Protein AF-A0AAN5MDX5-F1 (afdb_monomer_lite)

Foldseek 3Di:
DDDDDDDDPDPPPPPPPPLPQQALVNQCVVVVVCVVDPLSSQQLQVQLLVVLVVPDDPPDPDDSVVSNSRNVNVSSVVSLVVCLVCLVVVNNCVSPDDVVNNVSSVPDDDD

Structure (mmCIF, N/CA/C/O backbone):
data_AF-A0AAN5MDX5-F1
#
_entry.id   AF-A0AAN5MDX5-F1
#
loop_
_atom_site.group_PDB
_atom_site.id
_atom_site.type_symbol
_atom_site.label_atom_id
_atom_site.label_alt_id
_atom_site.label_comp_id
_atom_site.label_asym_id
_atom_site.label_entity_id
_atom_site.label_seq_id
_atom_site.pdbx_PDB_ins_code
_atom_site.Cartn_x
_atom_site.Cartn_y
_atom_site.Cartn_z
_atom_site.occupancy
_atom_site.B_iso_or_equiv
_atom_site.auth_seq_id
_atom_site.auth_comp_id
_atom_site.auth_asym_id
_atom_site.auth_atom_id
_atom_site.pdbx_PDB_model_num
ATOM 1 N N . MET A 1 1 ? -6.520 -56.099 -36.386 1.00 43.69 1 MET A N 1
ATOM 2 C CA . MET A 1 1 ? -5.795 -54.938 -35.825 1.00 43.69 1 MET A CA 1
ATOM 3 C C . MET A 1 1 ? -6.095 -53.719 -36.689 1.00 43.69 1 MET A C 1
ATOM 5 O O . MET A 1 1 ? -5.726 -53.726 -37.853 1.00 43.69 1 MET A O 1
ATOM 9 N N . LYS A 1 2 ? -6.801 -52.709 -36.170 1.00 41.12 2 LYS A N 1
ATOM 10 C CA . LYS A 1 2 ? -6.967 -51.402 -36.827 1.00 41.12 2 LYS A CA 1
ATOM 11 C C . LYS A 1 2 ? -6.721 -50.337 -35.764 1.00 41.12 2 LYS A C 1
ATOM 13 O O . LYS A 1 2 ? -7.467 -50.263 -34.795 1.00 41.12 2 LYS A O 1
ATOM 18 N N . ARG A 1 3 ? -5.616 -49.602 -35.898 1.00 47.84 3 ARG A N 1
ATOM 19 C CA . ARG A 1 3 ? -5.267 -48.477 -35.025 1.00 47.84 3 ARG A CA 1
ATOM 20 C C . ARG A 1 3 ? -6.066 -47.269 -35.507 1.00 47.84 3 ARG A C 1
ATOM 22 O O . ARG A 1 3 ? -5.907 -46.869 -36.655 1.00 47.84 3 ARG A O 1
ATOM 29 N N . VAL A 1 4 ? -6.942 -46.740 -34.660 1.00 50.47 4 VAL A N 1
ATOM 30 C CA . VAL A 1 4 ? -7.608 -45.454 -34.891 1.00 50.47 4 VAL A CA 1
ATOM 31 C C . VAL A 1 4 ? -6.780 -44.412 -34.154 1.00 50.47 4 VAL A C 1
ATOM 33 O O . VAL A 1 4 ? -6.717 -44.415 -32.927 1.00 50.47 4 VAL A O 1
ATOM 36 N N . THR A 1 5 ? -6.069 -43.587 -34.912 1.00 55.31 5 THR A N 1
ATOM 37 C CA . THR A 1 5 ? -5.218 -42.523 -34.381 1.00 55.31 5 THR A CA 1
ATOM 38 C C . THR A 1 5 ? -6.100 -41.328 -34.022 1.00 55.31 5 THR A C 1
ATOM 40 O O . THR A 1 5 ? -6.664 -40.686 -34.904 1.00 55.31 5 THR A O 1
ATOM 43 N N . LEU A 1 6 ? -6.242 -41.053 -32.726 1.00 50.78 6 LEU A N 1
ATOM 44 C CA . LEU A 1 6 ? -6.885 -39.849 -32.195 1.00 50.78 6 LEU A CA 1
ATOM 45 C C . LEU A 1 6 ? -5.936 -38.657 -32.372 1.00 50.78 6 LEU A C 1
ATOM 47 O O . LEU A 1 6 ? -4.857 -38.633 -31.784 1.00 50.78 6 LEU A O 1
ATOM 51 N N . ILE A 1 7 ? -6.334 -37.675 -33.182 1.00 57.78 7 ILE A N 1
ATOM 52 C CA . ILE A 1 7 ? -5.637 -36.391 -33.308 1.00 57.78 7 ILE A CA 1
ATOM 53 C C . ILE A 1 7 ? -6.292 -35.421 -32.320 1.00 57.78 7 ILE A C 1
ATOM 55 O O . ILE A 1 7 ? -7.395 -34.934 -32.556 1.00 57.78 7 ILE A O 1
ATOM 59 N N . LEU A 1 8 ? -5.619 -35.166 -31.198 1.00 50.25 8 LEU A N 1
ATOM 60 C CA . LEU A 1 8 ? -5.957 -34.095 -30.261 1.00 50.25 8 LEU A CA 1
ATOM 61 C C . LEU A 1 8 ? -5.363 -32.784 -30.791 1.00 50.25 8 LEU A C 1
ATOM 63 O O . LEU A 1 8 ? -4.157 -32.563 -30.703 1.00 50.25 8 LEU A O 1
ATOM 67 N N . LEU A 1 9 ? -6.207 -31.922 -31.362 1.00 52.62 9 LEU A N 1
ATOM 68 C CA . LEU A 1 9 ? -5.841 -30.542 -31.678 1.00 52.62 9 LEU A CA 1
ATOM 69 C C . LEU A 1 9 ? -5.840 -29.733 -30.371 1.00 52.62 9 LEU A C 1
ATOM 71 O O . LEU A 1 9 ? -6.890 -29.325 -29.879 1.00 52.62 9 LEU A O 1
ATOM 75 N N . ALA A 1 10 ? -4.660 -29.517 -29.793 1.00 54.00 10 ALA A N 1
ATOM 76 C CA . ALA A 1 10 ? -4.485 -28.556 -28.713 1.00 54.00 10 ALA A CA 1
ATOM 77 C C . ALA A 1 10 ? -4.451 -27.145 -29.317 1.00 54.00 10 ALA A C 1
ATOM 79 O O . ALA A 1 10 ? -3.457 -26.736 -29.917 1.00 54.00 10 ALA A O 1
ATOM 80 N N . VAL A 1 11 ? -5.554 -26.406 -29.190 1.00 57.69 11 VAL A N 1
ATOM 81 C CA . VAL A 1 11 ? -5.579 -24.968 -29.479 1.00 57.69 11 VAL A CA 1
ATOM 82 C C . VAL A 1 11 ? -4.846 -24.275 -28.336 1.00 57.69 11 VAL A C 1
ATOM 84 O O . VAL A 1 11 ? -5.404 -24.059 -27.262 1.00 57.69 11 VAL A O 1
ATOM 87 N N . ALA A 1 12 ? -3.569 -23.967 -28.552 1.00 57.28 12 ALA A N 1
ATOM 88 C CA . ALA A 1 12 ? -2.817 -23.085 -27.677 1.00 57.28 12 ALA A CA 1
ATOM 89 C C . ALA A 1 12 ? -3.391 -21.669 -27.825 1.00 57.28 12 ALA A C 1
ATOM 91 O O . ALA A 1 12 ? -3.092 -20.956 -28.783 1.00 57.28 12 ALA A O 1
ATOM 92 N N . ILE A 1 13 ? -4.264 -21.277 -26.896 1.00 56.31 13 ILE A N 1
ATOM 93 C CA . ILE A 1 13 ? -4.654 -19.879 -26.725 1.00 56.31 13 ILE A CA 1
ATOM 94 C C . ILE A 1 13 ? -3.437 -19.187 -26.116 1.00 56.31 13 ILE A C 1
ATOM 96 O O . ILE A 1 13 ? -3.229 -19.210 -24.905 1.00 56.31 13 ILE A O 1
ATOM 100 N N . SER A 1 14 ? -2.600 -18.615 -26.976 1.00 51.84 14 SER A N 1
ATOM 101 C CA . SER A 1 14 ? -1.534 -17.703 -26.579 1.00 51.84 14 SER A CA 1
ATOM 102 C C . SER A 1 14 ? -2.177 -16.429 -26.037 1.00 51.84 14 SER A C 1
ATOM 104 O O . SER A 1 14 ? -2.332 -15.444 -26.755 1.00 51.84 14 SER A O 1
ATOM 106 N N . ALA A 1 15 ? -2.593 -16.452 -24.772 1.00 51.56 15 ALA A N 1
ATOM 107 C CA . ALA A 1 15 ? -2.873 -15.241 -24.024 1.00 51.56 15 ALA A CA 1
ATOM 108 C C . ALA A 1 15 ? -1.532 -14.532 -23.809 1.00 51.56 15 ALA A C 1
ATOM 110 O O . ALA A 1 15 ? -0.854 -14.714 -22.802 1.00 51.56 15 ALA A O 1
ATOM 111 N N . SER A 1 16 ? -1.108 -13.757 -24.804 1.00 44.03 16 SER A N 1
ATOM 112 C CA . SER A 1 16 ? -0.103 -12.723 -24.621 1.00 44.03 16 SER A CA 1
ATOM 113 C C . SER A 1 16 ? -0.705 -11.698 -23.667 1.00 44.03 16 SER A C 1
ATOM 115 O O . SER A 1 16 ? -1.374 -10.761 -24.103 1.00 44.03 16 SER A O 1
ATOM 117 N N . ALA A 1 17 ? -0.528 -11.931 -22.364 1.00 45.34 17 ALA A N 1
ATOM 118 C CA . ALA A 1 17 ? -0.755 -10.939 -21.334 1.00 45.34 17 ALA A CA 1
ATOM 119 C C . ALA A 1 17 ? 0.094 -9.730 -21.720 1.00 45.34 17 ALA A C 1
ATOM 121 O O . ALA A 1 17 ? 1.321 -9.7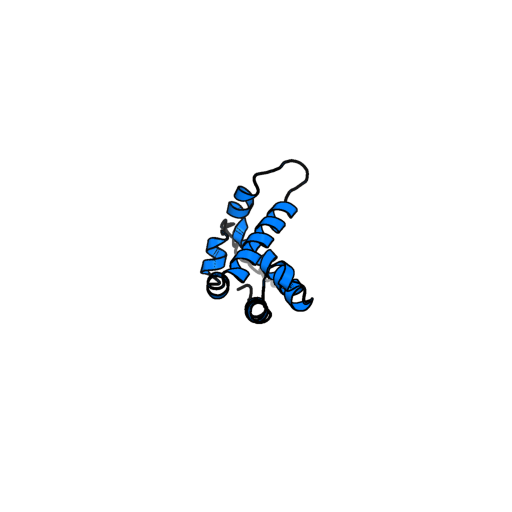48 -21.619 1.00 45.34 17 ALA A O 1
ATOM 122 N N . SER A 1 18 ? -0.553 -8.705 -22.272 1.00 41.78 18 SER A N 1
ATOM 123 C CA . SER A 1 18 ? 0.056 -7.394 -22.382 1.00 41.78 18 SER A CA 1
ATOM 124 C C . SER A 1 18 ? 0.507 -7.044 -20.973 1.00 41.78 18 SER A C 1
ATOM 126 O O . SER A 1 18 ? -0.331 -6.969 -20.077 1.00 41.78 18 SER A O 1
ATOM 128 N N . ALA A 1 19 ? 1.816 -6.909 -20.764 1.00 50.00 19 ALA A N 1
ATOM 129 C CA . ALA A 1 19 ? 2.367 -6.348 -19.544 1.00 50.00 19 ALA A CA 1
ATOM 130 C C . ALA A 1 19 ? 1.864 -4.904 -19.462 1.00 50.00 19 ALA A C 1
ATOM 132 O O . ALA A 1 19 ? 2.487 -3.969 -19.958 1.00 50.00 19 ALA A O 1
ATOM 133 N N . SER A 1 20 ? 0.644 -4.729 -18.963 1.00 55.91 20 SER A N 1
ATOM 134 C CA . SER A 1 20 ? 0.115 -3.426 -18.631 1.00 55.91 20 SER A CA 1
ATOM 135 C C . SER A 1 20 ? 0.980 -2.936 -17.480 1.00 55.91 20 SER A C 1
ATOM 137 O O . SER A 1 20 ? 0.894 -3.511 -16.395 1.00 55.91 20 SER A O 1
ATOM 139 N N . ASN A 1 21 ? 1.821 -1.928 -17.727 1.00 68.75 21 ASN A N 1
ATOM 140 C CA . ASN A 1 21 ? 2.397 -1.088 -16.677 1.00 68.75 21 ASN A CA 1
ATOM 141 C C . ASN A 1 21 ? 1.222 -0.557 -15.849 1.00 68.75 21 ASN A C 1
ATOM 143 O O . ASN A 1 21 ? 0.574 0.417 -16.238 1.00 68.75 21 ASN A O 1
ATOM 147 N N . ARG A 1 22 ? 0.867 -1.257 -14.772 1.00 88.44 22 ARG A N 1
ATOM 148 C CA . ARG A 1 22 ? -0.187 -0.828 -13.859 1.00 88.44 22 ARG A CA 1
ATOM 149 C C . ARG A 1 22 ? 0.487 -0.038 -12.755 1.00 88.44 22 ARG A C 1
ATOM 151 O O . ARG A 1 22 ? 1.437 -0.503 -12.127 1.00 88.44 22 ARG A O 1
ATOM 158 N N . SER A 1 23 ? -0.014 1.165 -12.546 1.00 93.56 23 SER A N 1
ATOM 159 C CA . SER A 1 23 ? 0.519 2.113 -11.577 1.00 93.56 23 SER A CA 1
ATOM 160 C C . SER A 1 23 ? 0.018 1.825 -10.157 1.00 93.56 23 SER A C 1
ATOM 162 O O . SER A 1 23 ? -0.953 1.090 -9.959 1.00 93.56 23 SER A O 1
ATOM 164 N N . LEU A 1 24 ? 0.632 2.476 -9.164 1.00 94.38 24 LEU A N 1
ATOM 165 C CA . LEU A 1 24 ? 0.087 2.565 -7.800 1.00 94.38 24 LEU A CA 1
ATOM 166 C C . LEU A 1 24 ? -1.347 3.119 -7.787 1.00 94.38 24 LEU A C 1
ATOM 168 O O . LEU A 1 24 ? -2.198 2.644 -7.039 1.00 94.38 24 LEU A O 1
ATOM 172 N N . ASP A 1 25 ? -1.649 4.091 -8.647 1.00 94.69 25 AS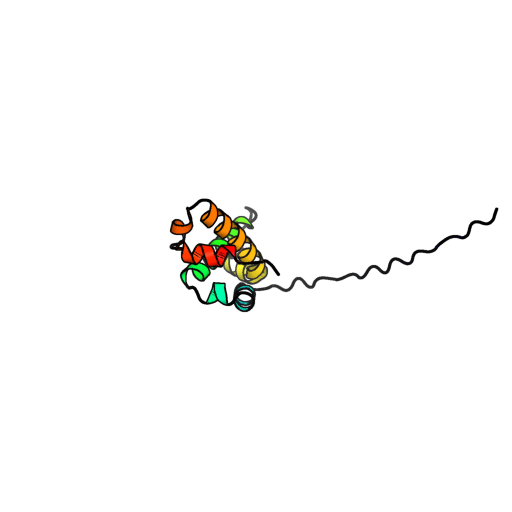P A N 1
ATOM 173 C CA . ASP A 1 25 ? -2.998 4.650 -8.742 1.00 94.69 25 ASP A CA 1
ATOM 174 C C . ASP A 1 25 ? -4.010 3.612 -9.243 1.00 94.69 25 ASP A C 1
ATOM 176 O O . ASP A 1 25 ? -5.156 3.607 -8.799 1.00 94.69 25 ASP A O 1
ATOM 180 N N . ASP A 1 26 ? -3.606 2.707 -10.139 1.00 95.06 26 ASP A N 1
ATOM 181 C CA . ASP A 1 26 ? -4.471 1.616 -10.601 1.00 95.06 26 ASP A CA 1
ATOM 182 C C . ASP A 1 26 ? -4.724 0.580 -9.502 1.00 95.06 26 ASP A C 1
ATOM 184 O O . ASP A 1 26 ? -5.783 -0.051 -9.490 1.00 95.06 26 ASP A O 1
ATOM 188 N N . PHE A 1 27 ? -3.781 0.421 -8.569 1.00 96.06 27 PHE A N 1
ATOM 189 C CA . PHE A 1 27 ? -3.971 -0.383 -7.365 1.00 96.06 27 PHE A CA 1
ATOM 190 C C . PHE A 1 27 ? -5.011 0.258 -6.445 1.00 96.06 27 PHE A C 1
ATOM 192 O O . PHE A 1 27 ? -6.011 -0.375 -6.115 1.00 96.06 27 PHE A O 1
ATOM 199 N N . PHE A 1 28 ? -4.849 1.538 -6.106 1.00 96.44 28 PHE A N 1
ATOM 200 C CA . PHE A 1 28 ? -5.785 2.234 -5.219 1.00 96.44 28 PHE A CA 1
ATOM 201 C C . PHE A 1 28 ? -7.192 2.372 -5.808 1.00 96.44 28 PHE A C 1
ATOM 203 O O . PHE A 1 28 ? -8.175 2.230 -5.088 1.00 96.44 28 PHE A O 1
ATOM 210 N N . LYS A 1 29 ? -7.317 2.571 -7.125 1.00 95.25 29 LYS A N 1
ATOM 211 C CA . LYS A 1 29 ? -8.626 2.578 -7.798 1.00 95.25 29 LYS A CA 1
ATOM 212 C C . LYS A 1 29 ? -9.344 1.232 -7.706 1.00 95.25 29 LYS A C 1
ATOM 214 O O . LYS A 1 29 ? -10.572 1.220 -7.673 1.00 95.25 29 LYS A O 1
ATOM 219 N N . LYS A 1 30 ? -8.602 0.117 -7.702 1.00 94.94 30 LYS A N 1
ATOM 220 C CA . LYS A 1 30 ? -9.174 -1.228 -7.537 1.00 94.94 30 LYS A CA 1
ATOM 221 C C . LYS A 1 30 ? -9.531 -1.520 -6.075 1.00 94.94 30 LYS A C 1
ATOM 223 O O . LYS A 1 30 ? -10.491 -2.244 -5.845 1.00 94.94 30 LYS A O 1
ATOM 228 N N . ASN A 1 31 ? -8.805 -0.913 -5.137 1.00 95.31 31 ASN A N 1
ATOM 229 C CA . ASN A 1 31 ? -8.916 -1.131 -3.693 1.00 95.31 31 ASN A CA 1
ATOM 230 C C . ASN A 1 31 ? -9.239 0.192 -2.954 1.00 95.31 31 ASN A C 1
ATOM 232 O O . ASN A 1 31 ? -8.392 0.746 -2.238 1.00 95.31 31 ASN A O 1
ATOM 236 N N . PRO A 1 32 ? -10.430 0.785 -3.175 1.00 94.75 32 PRO A N 1
ATOM 237 C CA . PRO A 1 32 ? -10.766 2.119 -2.673 1.00 94.75 32 PRO A CA 1
ATOM 238 C C . PRO A 1 32 ? -10.820 2.209 -1.141 1.00 94.75 32 PRO A C 1
ATOM 240 O O . PRO A 1 32 ? -10.661 3.294 -0.584 1.00 94.75 32 PRO A O 1
ATOM 243 N N . GLU A 1 33 ? -11.063 1.106 -0.441 1.00 93.62 33 GLU A N 1
ATOM 244 C CA . GLU A 1 33 ? -10.980 0.999 1.017 1.00 93.62 33 GLU A CA 1
ATOM 245 C C . GLU A 1 33 ? -9.562 1.268 1.537 1.00 93.62 33 GLU A C 1
ATOM 247 O O . GLU A 1 33 ? -9.411 2.048 2.478 1.00 93.62 33 GLU A O 1
ATOM 252 N N . LEU A 1 34 ? -8.533 0.749 0.856 1.00 95.94 34 LEU A N 1
ATOM 253 C CA . LEU A 1 34 ? -7.127 1.013 1.180 1.00 95.94 34 LEU A CA 1
ATOM 254 C C . LEU A 1 34 ? -6.731 2.459 0.859 1.00 95.94 34 LEU A C 1
ATOM 256 O O . LEU A 1 34 ? -5.887 3.047 1.529 1.00 95.94 34 LEU A O 1
ATOM 260 N N . GLN A 1 35 ? -7.356 3.062 -0.157 1.00 94.94 35 GLN A N 1
ATOM 261 C CA . GLN A 1 35 ? -7.096 4.451 -0.543 1.00 94.94 35 GLN A CA 1
ATOM 262 C C . GLN A 1 35 ? -7.672 5.471 0.452 1.00 94.94 35 GLN A C 1
ATOM 264 O O . GLN A 1 35 ? -7.081 6.535 0.650 1.00 94.94 35 GLN A O 1
ATOM 269 N N . LYS A 1 36 ? -8.849 5.190 1.028 1.00 94.81 36 LYS A N 1
ATOM 270 C CA . LYS A 1 36 ? -9.574 6.118 1.917 1.00 94.81 36 LYS A CA 1
ATOM 271 C C . LYS A 1 36 ? -8.876 6.326 3.255 1.00 94.81 36 LYS A C 1
ATOM 273 O O . LYS A 1 36 ? -9.032 7.389 3.853 1.00 94.81 36 LYS A O 1
ATOM 278 N N . ASN A 1 37 ? -8.144 5.323 3.723 1.00 95.62 37 ASN A N 1
ATOM 279 C CA . ASN A 1 37 ? -7.385 5.410 4.954 1.00 95.62 37 ASN A CA 1
ATOM 280 C C . ASN A 1 37 ? -5.973 5.938 4.662 1.00 95.62 37 ASN A C 1
ATOM 282 O O . ASN A 1 37 ? -5.170 5.281 4.001 1.00 95.62 37 ASN A O 1
ATOM 286 N N . THR A 1 38 ? -5.668 7.141 5.150 1.00 95.50 38 THR A N 1
ATOM 287 C CA . THR A 1 38 ? -4.391 7.815 4.877 1.00 95.50 38 THR A CA 1
ATOM 288 C C . THR A 1 38 ? -3.184 7.048 5.418 1.00 95.50 38 THR A C 1
ATOM 290 O O . THR A 1 38 ? -2.149 7.049 4.754 1.00 95.50 38 THR A O 1
ATOM 293 N N . ALA A 1 39 ? -3.304 6.400 6.583 1.00 96.12 39 ALA A N 1
ATOM 294 C CA . ALA A 1 39 ? -2.212 5.639 7.191 1.00 96.12 39 ALA A CA 1
ATOM 295 C C . ALA A 1 39 ? -1.908 4.385 6.362 1.00 96.12 39 ALA A C 1
ATOM 297 O O . ALA A 1 39 ? -0.778 4.211 5.910 1.00 96.12 39 ALA A O 1
ATOM 298 N N . ILE A 1 40 ? -2.941 3.603 6.028 1.00 97.69 40 ILE A N 1
ATOM 299 C CA . ILE A 1 40 ? -2.823 2.432 5.143 1.00 97.69 40 ILE A CA 1
ATOM 300 C C . ILE A 1 40 ? -2.235 2.834 3.787 1.00 97.69 40 ILE A C 1
ATOM 302 O O . ILE A 1 40 ? -1.271 2.235 3.314 1.00 97.69 40 ILE A O 1
ATOM 306 N N . ARG A 1 41 ? -2.762 3.895 3.167 1.00 97.69 41 ARG A N 1
ATOM 307 C CA . ARG A 1 41 ? -2.258 4.393 1.883 1.00 97.69 41 ARG A CA 1
ATOM 308 C C . ARG A 1 41 ? -0.778 4.774 1.955 1.00 97.69 41 ARG A C 1
ATOM 310 O O . ARG A 1 41 ? -0.036 4.479 1.020 1.00 97.69 41 ARG A O 1
ATOM 317 N N . ALA A 1 42 ? -0.357 5.458 3.017 1.00 97.50 42 ALA A N 1
ATOM 318 C CA . ALA A 1 42 ? 1.037 5.851 3.202 1.00 97.50 42 ALA A CA 1
ATOM 319 C C . ALA A 1 42 ? 1.945 4.632 3.413 1.00 97.50 42 ALA A C 1
ATOM 321 O O . ALA A 1 42 ? 2.998 4.557 2.782 1.00 97.50 42 ALA A O 1
ATOM 322 N N . ALA A 1 43 ? 1.507 3.662 4.219 1.00 97.62 43 ALA A N 1
ATOM 323 C CA . ALA A 1 43 ? 2.227 2.417 4.462 1.00 97.62 43 ALA A CA 1
ATOM 324 C C . ALA A 1 43 ? 2.445 1.626 3.160 1.00 97.62 43 ALA A C 1
ATOM 326 O O . ALA A 1 43 ? 3.564 1.216 2.865 1.00 97.62 43 ALA A O 1
ATOM 327 N N . ILE A 1 44 ? 1.407 1.508 2.323 1.00 97.81 44 ILE A N 1
ATOM 328 C CA . ILE A 1 44 ? 1.494 0.830 1.019 1.00 97.81 44 ILE A CA 1
ATOM 329 C C . ILE A 1 44 ? 2.486 1.533 0.091 1.00 97.81 44 ILE A C 1
ATOM 331 O O . ILE A 1 44 ? 3.280 0.870 -0.569 1.00 97.81 44 ILE A O 1
ATOM 335 N N . ILE A 1 45 ? 2.456 2.868 0.023 1.00 96.31 45 ILE A N 1
ATOM 336 C CA . ILE A 1 45 ? 3.396 3.627 -0.817 1.00 96.31 45 ILE A CA 1
ATOM 337 C C . ILE A 1 45 ? 4.831 3.426 -0.326 1.00 96.31 45 ILE A C 1
ATOM 339 O O . ILE A 1 45 ? 5.707 3.165 -1.145 1.00 96.31 45 ILE A O 1
ATOM 343 N N . SER A 1 46 ? 5.056 3.507 0.988 1.00 95.44 46 SER A N 1
ATOM 344 C CA . SER A 1 46 ? 6.376 3.305 1.589 1.00 95.44 46 SER A CA 1
ATOM 345 C C . SER A 1 46 ? 6.937 1.923 1.249 1.00 95.44 46 SER A C 1
ATOM 347 O O . SER A 1 46 ? 8.049 1.829 0.735 1.00 95.44 46 SER A O 1
ATOM 349 N N . GLN A 1 47 ? 6.147 0.862 1.439 1.00 95.50 47 GLN A N 1
ATOM 350 C CA . GLN A 1 47 ? 6.596 -0.500 1.135 1.00 95.50 47 GLN A CA 1
ATOM 351 C C . GLN A 1 47 ? 6.738 -0.765 -0.360 1.00 95.50 47 GLN A C 1
ATOM 353 O O . GLN A 1 47 ? 7.632 -1.493 -0.777 1.00 95.50 47 GLN A O 1
ATOM 358 N N . ALA A 1 48 ? 5.918 -0.134 -1.200 1.00 94.81 48 ALA A N 1
ATOM 359 C CA . ALA A 1 48 ? 6.087 -0.242 -2.642 1.00 94.81 48 ALA A CA 1
ATOM 360 C C . ALA A 1 48 ? 7.389 0.428 -3.123 1.00 94.81 48 ALA A C 1
ATOM 362 O O . ALA A 1 48 ? 8.021 -0.045 -4.068 1.00 94.81 48 ALA A O 1
ATOM 36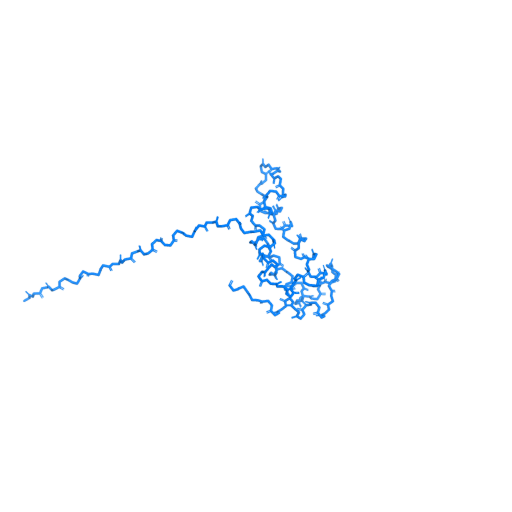3 N N . GLU A 1 49 ? 7.799 1.531 -2.491 1.00 92.31 49 GLU A N 1
ATOM 364 C CA . GLU A 1 49 ? 9.089 2.171 -2.756 1.00 92.31 49 GLU A CA 1
ATOM 365 C C . GLU A 1 49 ? 10.261 1.316 -2.259 1.00 92.31 49 GLU A C 1
ATOM 367 O O . GLU A 1 49 ? 11.257 1.205 -2.974 1.00 92.31 49 GLU A O 1
ATOM 372 N N . GLU A 1 50 ? 10.131 0.670 -1.097 1.00 92.06 50 GLU A N 1
ATOM 373 C CA . GLU A 1 50 ? 11.116 -0.292 -0.584 1.00 92.06 50 GLU A CA 1
ATOM 374 C C . GLU A 1 50 ? 11.277 -1.489 -1.529 1.00 92.06 50 GLU A C 1
ATOM 376 O O . GLU A 1 50 ? 12.385 -1.760 -1.988 1.00 92.06 50 GLU A O 1
ATOM 381 N N . ALA A 1 51 ? 10.178 -2.115 -1.955 1.00 91.56 51 ALA A N 1
ATOM 382 C CA . ALA A 1 51 ? 10.210 -3.201 -2.935 1.00 91.56 51 ALA A CA 1
ATOM 383 C C . ALA A 1 51 ? 10.868 -2.773 -4.264 1.00 91.56 51 ALA A C 1
ATOM 385 O O . ALA A 1 51 ? 11.604 -3.537 -4.888 1.00 91.56 51 ALA A O 1
ATOM 386 N N . ALA A 1 52 ? 10.659 -1.524 -4.695 1.00 90.19 52 ALA A N 1
ATOM 387 C CA . ALA A 1 52 ? 11.316 -0.977 -5.882 1.00 90.19 52 ALA A CA 1
ATOM 388 C C . ALA A 1 52 ? 12.829 -0.743 -5.695 1.00 90.19 52 ALA A C 1
ATOM 390 O O . ALA A 1 52 ? 13.566 -0.723 -6.688 1.00 90.19 52 ALA A O 1
ATOM 391 N N . ILE A 1 53 ? 13.287 -0.532 -4.458 1.00 88.75 53 ILE A N 1
ATOM 392 C CA . ILE A 1 53 ? 14.709 -0.470 -4.097 1.00 88.75 53 ILE A CA 1
ATOM 393 C C . ILE A 1 53 ? 15.306 -1.879 -4.092 1.00 88.75 53 ILE A C 1
ATOM 395 O O . ILE A 1 53 ? 16.390 -2.072 -4.632 1.00 88.75 53 ILE A O 1
ATOM 399 N N . GLU A 1 54 ? 14.608 -2.867 -3.535 1.00 86.56 54 GLU A N 1
ATOM 400 C CA . GLU A 1 54 ? 15.085 -4.255 -3.467 1.00 86.56 54 GLU A CA 1
ATOM 401 C C . GLU A 1 54 ? 15.166 -4.936 -4.840 1.00 86.56 54 GLU A C 1
ATOM 403 O O . GLU A 1 54 ? 16.092 -5.703 -5.105 1.00 86.56 54 GLU A O 1
ATOM 408 N N . ASP A 1 55 ? 14.255 -4.596 -5.753 1.00 83.19 55 ASP A N 1
ATOM 409 C CA . ASP A 1 55 ? 14.280 -5.030 -7.158 1.00 83.19 55 ASP A CA 1
ATOM 410 C C . ASP A 1 55 ? 15.442 -4.389 -7.963 1.00 83.19 55 ASP A C 1
ATOM 412 O O . ASP A 1 55 ? 15.645 -4.630 -9.160 1.00 83.19 55 ASP A O 1
ATOM 416 N N . GLU A 1 56 ? 16.265 -3.544 -7.333 1.00 74.12 56 GLU A N 1
ATOM 417 C CA . GLU A 1 56 ? 17.484 -3.034 -7.940 1.00 74.12 56 GLU A CA 1
ATOM 418 C C . GLU A 1 56 ? 18.607 -4.081 -7.960 1.00 74.12 56 GLU A C 1
ATOM 420 O O . GLU A 1 56 ? 19.247 -4.396 -6.960 1.00 74.12 56 GLU A O 1
ATOM 425 N N . SER A 1 57 ? 18.976 -4.534 -9.161 1.00 62.31 57 SER A N 1
ATOM 426 C CA . SER A 1 57 ? 20.291 -5.149 -9.355 1.00 62.31 57 SER A CA 1
ATOM 427 C C . SER A 1 57 ? 21.390 -4.117 -9.059 1.00 62.31 57 SER A C 1
ATOM 429 O O . SER A 1 57 ? 21.368 -3.038 -9.653 1.00 62.31 57 SER A O 1
ATOM 431 N N . VAL A 1 58 ? 22.390 -4.500 -8.256 1.00 55.62 58 VAL A N 1
ATOM 432 C CA . VAL A 1 58 ? 23.543 -3.729 -7.715 1.00 55.62 58 VAL A CA 1
ATOM 433 C C . VAL A 1 58 ? 24.303 -2.818 -8.715 1.00 55.62 58 VAL A C 1
ATOM 435 O O . VAL A 1 58 ? 25.176 -2.047 -8.331 1.00 55.62 58 VAL A O 1
ATOM 438 N N . THR A 1 59 ? 24.018 -2.881 -10.017 1.00 51.91 59 THR A N 1
ATOM 439 C CA . THR A 1 59 ? 24.838 -2.278 -11.079 1.00 51.91 59 THR A CA 1
ATOM 440 C C . THR A 1 59 ? 24.429 -0.880 -11.555 1.00 51.91 59 THR A C 1
ATOM 442 O O . THR A 1 59 ? 25.213 -0.281 -12.288 1.00 51.91 59 THR A O 1
ATOM 445 N N . ALA A 1 60 ? 23.288 -0.307 -11.150 1.00 52.56 60 ALA A N 1
ATOM 446 C CA . ALA A 1 60 ? 23.023 1.128 -11.340 1.00 52.56 60 ALA A CA 1
ATOM 447 C C . ALA A 1 60 ? 21.773 1.605 -10.576 1.00 52.56 60 ALA A C 1
ATOM 449 O O . ALA A 1 60 ? 20.724 0.976 -10.762 1.00 52.56 60 ALA A O 1
ATOM 450 N N . PRO A 1 61 ? 21.824 2.784 -9.910 1.00 56.19 61 PRO A N 1
ATOM 451 C CA . PRO A 1 61 ? 20.647 3.469 -9.377 1.00 56.19 61 PRO A CA 1
ATOM 452 C C . PRO A 1 61 ? 19.755 3.921 -10.529 1.00 56.19 61 PRO A C 1
ATOM 454 O O . PRO A 1 61 ? 19.810 5.057 -11.010 1.00 56.19 61 PRO A O 1
ATOM 457 N N . LYS A 1 62 ? 18.927 3.009 -11.036 1.00 62.03 62 LYS A N 1
ATOM 458 C CA . LYS A 1 62 ? 17.855 3.359 -11.959 1.00 62.03 62 LYS A CA 1
ATOM 459 C C . LYS A 1 62 ? 16.714 3.897 -11.115 1.00 62.03 62 LYS A C 1
ATOM 461 O O . LYS A 1 62 ? 15.985 3.146 -10.489 1.00 62.03 62 LYS A O 1
ATOM 466 N N . ASN A 1 63 ? 16.605 5.223 -11.134 1.00 82.38 63 ASN A N 1
ATOM 467 C CA . ASN A 1 63 ? 15.440 6.039 -10.799 1.00 82.38 63 ASN A CA 1
ATOM 468 C C . ASN A 1 63 ? 14.253 5.240 -10.216 1.00 82.38 63 ASN A C 1
ATOM 470 O O . ASN A 1 63 ? 13.378 4.812 -10.971 1.00 82.38 63 ASN A O 1
ATOM 474 N N . ILE A 1 64 ? 14.226 5.068 -8.889 1.00 83.75 64 ILE A N 1
ATOM 475 C CA . ILE A 1 64 ? 13.166 4.360 -8.142 1.00 83.75 64 ILE A CA 1
ATOM 476 C C . ILE A 1 64 ? 11.781 4.832 -8.594 1.00 83.75 64 ILE A C 1
ATOM 478 O O . ILE A 1 64 ? 10.910 4.019 -8.882 1.00 83.75 64 ILE A O 1
ATOM 482 N N . LYS A 1 65 ? 11.606 6.146 -8.801 1.00 85.06 65 LYS A N 1
ATOM 483 C CA . LYS A 1 65 ? 10.339 6.721 -9.282 1.00 85.06 65 LYS A CA 1
ATOM 484 C C . LYS A 1 65 ? 9.896 6.141 -10.620 1.00 85.06 65 LYS A C 1
ATOM 486 O O . LYS A 1 65 ? 8.705 5.963 -10.837 1.00 85.06 65 LYS A O 1
ATOM 491 N N . ARG A 1 66 ? 10.835 5.854 -11.526 1.00 85.62 66 ARG A N 1
ATOM 492 C CA . ARG A 1 66 ? 10.522 5.220 -12.809 1.00 85.62 66 ARG A CA 1
ATOM 493 C C . ARG A 1 66 ? 10.082 3.772 -12.618 1.00 85.62 66 ARG A C 1
ATOM 495 O O . ARG A 1 66 ? 9.118 3.376 -13.252 1.00 85.62 66 ARG A O 1
ATOM 502 N N . ARG A 1 67 ? 10.720 3.013 -11.723 1.00 85.75 67 ARG A N 1
ATOM 503 C CA . ARG A 1 67 ? 10.289 1.638 -11.422 1.00 85.75 67 ARG A CA 1
ATOM 504 C C . ARG A 1 67 ? 8.915 1.612 -10.780 1.00 85.75 67 ARG A C 1
ATOM 506 O O . ARG A 1 67 ? 8.069 0.851 -11.215 1.00 85.75 67 ARG A O 1
ATOM 513 N N . VAL A 1 68 ? 8.672 2.471 -9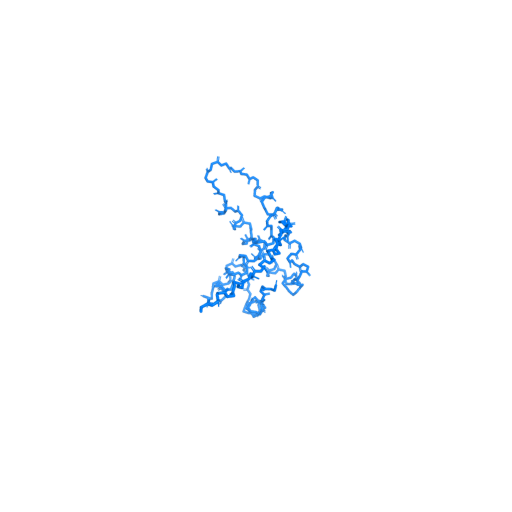.795 1.00 88.81 68 VAL A N 1
ATOM 514 C CA . VAL A 1 68 ? 7.348 2.616 -9.178 1.00 88.81 68 VAL A CA 1
ATOM 515 C C . VAL A 1 68 ? 6.310 3.049 -10.218 1.00 88.81 68 VAL A C 1
ATOM 517 O O . VAL A 1 68 ? 5.165 2.615 -10.171 1.00 88.81 68 VAL A O 1
ATOM 520 N N . TRP A 1 69 ? 6.694 3.867 -11.198 1.00 88.06 69 TRP A N 1
ATOM 521 C CA . TRP A 1 69 ? 5.809 4.214 -12.308 1.00 88.06 69 TRP A CA 1
ATOM 522 C C . TRP A 1 69 ? 5.524 3.019 -13.233 1.00 88.06 69 TRP A C 1
ATOM 524 O O . TRP A 1 69 ? 4.374 2.819 -13.618 1.00 88.06 69 TRP A O 1
ATOM 534 N N . ASP A 1 70 ? 6.542 2.218 -13.559 1.00 87.75 70 ASP A N 1
ATOM 535 C CA . ASP A 1 70 ? 6.422 1.060 -14.451 1.00 87.75 70 ASP A CA 1
ATOM 536 C C . ASP A 1 70 ? 5.668 -0.114 -13.779 1.00 87.75 70 ASP A C 1
ATOM 538 O O . ASP A 1 70 ? 4.753 -0.695 -14.358 1.00 87.75 70 ASP A O 1
ATOM 542 N N . ASN A 1 71 ? 5.997 -0.419 -12.522 1.00 90.56 71 ASN A N 1
ATOM 543 C CA . ASN A 1 71 ? 5.599 -1.637 -11.807 1.00 90.56 71 ASN A CA 1
ATOM 544 C C . ASN A 1 71 ? 4.802 -1.370 -10.516 1.00 90.56 71 ASN A C 1
ATOM 546 O O . ASN A 1 71 ? 4.639 -2.272 -9.694 1.00 90.56 71 ASN A O 1
ATOM 550 N N . GLY A 1 72 ? 4.312 -0.147 -10.299 1.00 93.25 72 GLY A N 1
ATOM 551 C CA . GLY A 1 72 ? 3.753 0.284 -9.012 1.00 93.25 72 GLY A CA 1
ATOM 552 C C . GLY A 1 72 ? 2.623 -0.588 -8.474 1.00 93.25 72 GLY A C 1
ATOM 553 O O . GLY A 1 72 ? 2.519 -0.762 -7.266 1.00 93.25 72 GLY A O 1
ATOM 554 N N . TYR A 1 73 ? 1.810 -1.186 -9.346 1.00 95.25 73 TYR A N 1
ATOM 555 C CA . TYR A 1 73 ? 0.784 -2.135 -8.922 1.00 95.25 73 TYR A CA 1
ATOM 556 C C . TYR A 1 73 ? 1.386 -3.402 -8.310 1.00 95.25 73 TYR A C 1
ATOM 558 O O . TYR A 1 73 ? 0.919 -3.854 -7.271 1.00 95.25 73 TYR A O 1
ATOM 566 N N . ALA A 1 74 ? 2.417 -3.975 -8.937 1.00 93.81 74 ALA A N 1
ATOM 567 C CA . ALA A 1 74 ? 3.063 -5.188 -8.441 1.00 93.81 74 ALA A CA 1
ATOM 568 C C . ALA A 1 74 ? 3.761 -4.927 -7.100 1.00 93.81 74 ALA A C 1
ATOM 570 O O . ALA A 1 74 ? 3.605 -5.705 -6.162 1.00 93.81 74 ALA A O 1
ATOM 571 N N . TYR A 1 75 ? 4.445 -3.788 -6.973 1.00 95.50 75 TYR A N 1
ATOM 572 C CA . TYR A 1 75 ? 5.042 -3.390 -5.700 1.00 95.50 75 TYR A CA 1
ATOM 573 C C . TYR A 1 75 ? 3.987 -3.112 -4.620 1.00 95.50 75 TYR A C 1
ATOM 575 O O . TYR A 1 75 ? 4.215 -3.441 -3.465 1.00 95.50 75 TYR A O 1
ATOM 583 N N . ALA A 1 76 ? 2.809 -2.587 -4.974 1.00 96.69 76 ALA A N 1
ATOM 584 C CA . ALA A 1 76 ? 1.704 -2.420 -4.027 1.00 96.69 76 ALA A CA 1
ATOM 585 C C . ALA A 1 76 ? 1.115 -3.756 -3.550 1.00 96.69 76 ALA A C 1
ATOM 587 O O . ALA A 1 76 ? 0.754 -3.887 -2.384 1.00 96.69 76 ALA A O 1
ATOM 588 N N . VAL A 1 77 ? 1.035 -4.763 -4.427 1.00 96.00 77 VAL A N 1
ATOM 589 C CA . VAL A 1 77 ? 0.649 -6.124 -4.023 1.00 96.00 77 VAL A CA 1
ATOM 590 C C . VAL A 1 77 ? 1.684 -6.700 -3.055 1.00 96.00 77 VAL A C 1
ATOM 592 O O . VAL A 1 77 ? 1.294 -7.231 -2.018 1.00 96.00 77 VAL A O 1
ATOM 595 N N . SER A 1 78 ? 2.982 -6.537 -3.345 1.00 95.06 78 SER A N 1
ATOM 596 C CA . SER A 1 78 ? 4.061 -6.937 -2.427 1.00 95.06 78 SER A CA 1
ATOM 597 C C . SER A 1 78 ? 3.935 -6.246 -1.073 1.00 95.06 78 SER A C 1
ATOM 599 O O . SER A 1 78 ? 3.870 -6.916 -0.048 1.00 95.06 78 SER A O 1
ATOM 601 N N . ALA A 1 79 ? 3.758 -4.925 -1.083 1.00 96.44 79 ALA A N 1
ATOM 602 C CA . ALA A 1 79 ? 3.537 -4.125 0.112 1.00 96.44 79 ALA A CA 1
ATOM 603 C C . ALA A 1 79 ? 2.379 -4.653 0.968 1.00 96.44 79 ALA A C 1
ATOM 605 O O . ALA A 1 79 ? 2.494 -4.715 2.187 1.00 96.44 79 ALA A O 1
ATOM 606 N N . MET A 1 80 ? 1.265 -5.067 0.357 1.00 97.44 80 MET A N 1
ATOM 607 C CA . MET A 1 80 ? 0.146 -5.638 1.111 1.00 97.44 80 MET A CA 1
ATOM 608 C C . MET A 1 80 ? 0.490 -6.963 1.788 1.00 97.44 80 MET A C 1
ATOM 610 O O . MET A 1 80 ? -0.029 -7.229 2.870 1.00 97.44 80 MET A O 1
ATOM 614 N N . MET A 1 81 ? 1.337 -7.794 1.177 1.00 95.06 81 MET A N 1
ATOM 615 C CA . MET A 1 81 ? 1.802 -9.029 1.811 1.00 95.06 81 MET A CA 1
ATOM 616 C C . MET A 1 81 ? 2.671 -8.718 3.033 1.00 95.06 81 MET A C 1
ATOM 618 O O . MET A 1 81 ? 2.443 -9.295 4.093 1.00 95.06 81 MET A O 1
ATOM 622 N N . ASP A 1 82 ? 3.584 -7.753 2.921 1.00 95.25 82 ASP A N 1
ATOM 623 C CA . ASP A 1 82 ? 4.461 -7.362 4.031 1.00 95.25 82 ASP A CA 1
ATOM 624 C C . ASP A 1 82 ? 3.668 -6.728 5.180 1.00 95.25 82 ASP A C 1
ATOM 626 O O . ASP A 1 82 ? 3.815 -7.112 6.339 1.00 95.25 82 ASP A O 1
ATOM 630 N N . LEU A 1 83 ? 2.742 -5.817 4.868 1.00 96.88 83 LEU A N 1
ATOM 631 C CA . LEU A 1 83 ? 1.901 -5.168 5.876 1.00 96.88 83 LEU A CA 1
ATOM 632 C C . LEU A 1 83 ? 0.999 -6.162 6.6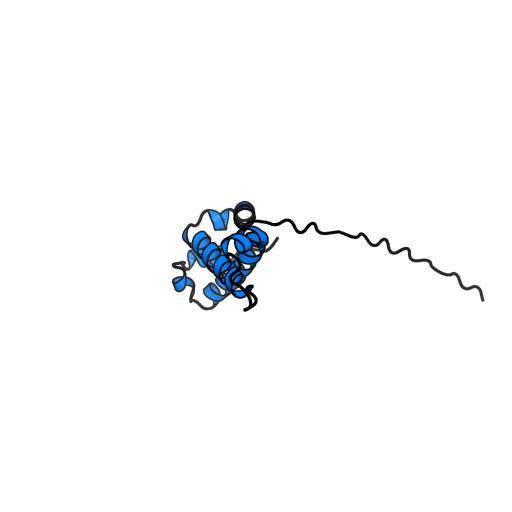19 1.00 96.88 83 LEU A C 1
ATOM 634 O O . LEU A 1 83 ? 0.720 -5.965 7.800 1.00 96.88 83 LEU A O 1
ATOM 638 N N . ARG A 1 84 ? 0.563 -7.246 5.968 1.00 96.44 84 ARG A N 1
ATOM 639 C CA . ARG A 1 84 ? -0.162 -8.333 6.646 1.00 96.44 84 ARG A CA 1
ATOM 640 C C . ARG A 1 84 ? 0.703 -9.036 7.670 1.00 96.44 84 ARG A C 1
ATOM 642 O O . ARG A 1 84 ? 0.255 -9.199 8.800 1.00 96.44 84 ARG A O 1
ATOM 649 N N . ILE A 1 85 ? 1.929 -9.385 7.290 1.00 95.69 85 ILE A N 1
ATOM 650 C CA . ILE A 1 85 ? 2.899 -9.999 8.199 1.00 95.69 85 ILE A CA 1
ATOM 651 C C . ILE A 1 85 ? 3.147 -9.060 9.383 1.00 95.69 85 ILE A C 1
ATOM 653 O O . ILE A 1 85 ? 3.087 -9.486 10.530 1.00 95.69 85 ILE A O 1
ATOM 657 N N . PHE A 1 86 ? 3.307 -7.758 9.138 1.00 96.00 86 PHE A N 1
ATOM 658 C CA . PHE A 1 86 ? 3.511 -6.781 10.212 1.00 96.00 86 PHE A CA 1
ATOM 659 C C . PHE A 1 86 ? 2.308 -6.669 11.158 1.00 96.00 86 PHE A C 1
ATOM 661 O O . PHE A 1 86 ? 2.484 -6.501 12.367 1.00 96.00 86 PHE A O 1
ATOM 668 N N . CYS A 1 87 ? 1.090 -6.789 10.630 1.00 96.62 87 CYS A N 1
ATOM 669 C CA . CYS A 1 87 ? -0.124 -6.867 11.436 1.00 96.62 87 CYS A CA 1
ATOM 670 C C . CYS A 1 87 ? -0.197 -8.159 12.263 1.00 96.62 87 CYS A C 1
ATOM 672 O O . CYS A 1 87 ? -0.550 -8.102 13.438 1.00 96.62 87 CYS A O 1
ATOM 674 N N . GLU A 1 88 ? 0.158 -9.307 11.684 1.00 96.31 88 GLU A N 1
ATOM 675 C CA . GLU A 1 88 ? 0.194 -10.602 12.381 1.00 96.31 88 GLU A CA 1
ATOM 676 C C . GLU A 1 88 ? 1.252 -10.629 13.498 1.00 96.31 88 GLU A C 1
ATOM 678 O O . GLU A 1 88 ? 0.982 -11.105 14.604 1.00 96.31 88 GLU A O 1
ATOM 683 N N . ASP A 1 89 ? 2.417 -10.031 13.247 1.00 96.50 89 ASP A N 1
ATOM 684 C CA . ASP A 1 89 ? 3.543 -9.962 14.183 1.00 96.50 89 ASP A CA 1
ATOM 685 C C . ASP A 1 89 ? 3.413 -8.831 15.225 1.00 96.50 89 ASP A C 1
ATOM 687 O O . ASP A 1 89 ? 4.251 -8.713 16.119 1.00 96.50 89 ASP A O 1
ATOM 691 N N . ASN A 1 90 ? 2.342 -8.028 15.172 1.00 94.44 90 ASN A N 1
ATOM 692 C CA . ASN A 1 90 ? 2.101 -6.865 16.042 1.00 94.44 90 ASN A CA 1
ATOM 693 C C . ASN A 1 90 ? 3.200 -5.783 15.974 1.00 94.44 90 ASN A C 1
ATOM 695 O O . ASN A 1 90 ? 3.500 -5.140 16.978 1.00 94.44 90 ASN A O 1
ATOM 699 N N . ILE A 1 91 ? 3.782 -5.571 14.791 1.00 95.50 91 ILE A N 1
ATOM 700 C CA . ILE A 1 91 ? 4.795 -4.532 14.505 1.00 95.50 91 ILE A CA 1
ATOM 701 C C . ILE A 1 91 ? 4.280 -3.466 13.520 1.00 95.50 91 ILE A C 1
ATOM 703 O O . ILE A 1 91 ? 5.042 -2.749 12.873 1.00 95.50 91 ILE A O 1
ATOM 707 N N . PHE A 1 92 ? 2.959 -3.373 13.373 1.00 92.75 92 PHE A N 1
ATOM 708 C CA . PHE A 1 92 ? 2.272 -2.449 12.466 1.00 92.75 92 PHE A CA 1
ATOM 709 C C . PHE A 1 92 ? 2.436 -0.967 12.861 1.00 92.75 92 PHE A C 1
ATOM 711 O O . PHE A 1 92 ? 2.305 -0.068 12.027 1.00 92.75 92 PHE A O 1
ATOM 718 N N . ASP A 1 93 ? 2.772 -0.698 14.122 1.00 92.31 93 ASP A N 1
ATOM 719 C CA . ASP A 1 93 ? 3.001 0.640 14.667 1.00 92.31 93 ASP A CA 1
ATOM 720 C C . ASP A 1 93 ? 4.221 1.339 14.045 1.00 92.31 93 ASP A C 1
ATOM 722 O O . ASP A 1 93 ? 4.248 2.571 13.975 1.00 92.31 93 ASP A O 1
ATOM 726 N N . MET A 1 94 ? 5.174 0.579 13.485 1.00 90.62 94 MET A N 1
ATOM 727 C CA . MET A 1 94 ? 6.284 1.108 12.677 1.00 90.62 94 MET A CA 1
ATOM 728 C C . MET A 1 94 ? 5.805 1.947 11.480 1.00 90.62 94 MET A C 1
ATOM 730 O O . MET A 1 94 ? 6.515 2.851 11.038 1.00 90.62 94 MET A O 1
ATOM 734 N N . TYR A 1 95 ? 4.586 1.692 10.994 1.00 90.25 95 TYR A N 1
ATOM 735 C CA . TYR A 1 95 ? 3.936 2.420 9.900 1.00 90.25 95 TYR A CA 1
ATOM 736 C C . TYR A 1 95 ? 2.815 3.350 10.378 1.00 90.25 95 TYR A C 1
ATOM 738 O O . TYR A 1 95 ? 2.023 3.826 9.565 1.00 90.25 95 TYR A O 1
ATOM 746 N N . LEU A 1 96 ? 2.749 3.630 11.686 1.00 93.06 96 LEU A N 1
ATOM 747 C CA . LEU A 1 96 ? 1.689 4.423 12.320 1.00 93.06 96 LEU A CA 1
ATOM 748 C C . LEU A 1 96 ? 0.281 3.838 12.116 1.00 93.06 96 LEU A C 1
ATOM 750 O O . LEU A 1 96 ? -0.702 4.576 12.184 1.00 93.06 96 LEU A O 1
ATOM 754 N N . LEU A 1 97 ? 0.190 2.533 11.852 1.00 96.38 97 LEU A N 1
ATOM 755 C CA . LEU A 1 97 ? -1.080 1.832 11.721 1.00 96.38 97 LEU A CA 1
ATOM 756 C C . LEU A 1 97 ? -1.681 1.562 13.103 1.00 96.38 97 LEU A C 1
ATOM 758 O O . LEU A 1 97 ? -0.969 1.470 14.108 1.00 96.38 97 LEU A O 1
ATOM 762 N N . THR A 1 98 ? -2.998 1.415 13.149 1.00 96.88 98 THR A N 1
ATOM 763 C CA . THR A 1 98 ? -3.719 0.919 14.324 1.00 96.88 98 THR A CA 1
ATOM 764 C C . THR A 1 98 ? -4.165 -0.531 14.133 1.00 96.88 98 THR A C 1
ATOM 766 O O . THR A 1 98 ? -4.045 -1.107 13.051 1.00 96.88 98 THR A O 1
ATOM 769 N N . ILE A 1 99 ? -4.720 -1.135 15.187 1.00 95.94 99 ILE A N 1
ATOM 770 C CA . ILE A 1 99 ? -5.325 -2.472 15.089 1.00 95.94 99 ILE A CA 1
ATOM 771 C C . ILE A 1 99 ? -6.504 -2.446 14.103 1.00 95.94 99 ILE A C 1
ATOM 773 O O . ILE A 1 99 ? -6.651 -3.355 13.294 1.00 95.94 99 ILE A O 1
ATOM 777 N N . GLU A 1 100 ? -7.302 -1.376 14.106 1.00 96.38 100 GLU A N 1
ATOM 778 C CA . GLU A 1 100 ? -8.409 -1.204 13.161 1.00 96.38 100 GLU A CA 1
ATOM 779 C C . GLU A 1 100 ? -7.925 -1.087 11.707 1.00 96.38 100 GLU A C 1
ATOM 781 O O . GLU A 1 100 ? -8.603 -1.545 10.786 1.00 96.38 100 GLU A O 1
ATOM 786 N N . ASP A 1 101 ? -6.742 -0.508 11.478 1.00 97.25 101 ASP A N 1
ATOM 787 C CA . ASP A 1 101 ? -6.131 -0.489 10.147 1.00 97.25 101 ASP A CA 1
ATOM 788 C C . ASP A 1 101 ? -5.717 -1.900 9.707 1.00 97.25 101 ASP A C 1
ATOM 790 O O . ASP A 1 101 ? -5.899 -2.275 8.544 1.00 97.25 101 ASP A O 1
ATOM 794 N N . CYS A 1 102 ? -5.212 -2.706 10.645 1.00 97.12 102 CYS A N 1
ATOM 795 C CA . CYS A 1 102 ? -4.873 -4.102 10.400 1.00 97.12 102 CYS A CA 1
ATOM 796 C C . CYS A 1 102 ? -6.091 -4.953 10.030 1.00 97.12 102 CYS A C 1
ATOM 798 O O . CYS A 1 102 ? -5.975 -5.799 9.143 1.00 97.12 102 CYS A O 1
ATOM 800 N N . ASP A 1 103 ? -7.269 -4.688 10.601 1.00 96.75 103 ASP A N 1
ATOM 801 C CA . ASP A 1 103 ? -8.507 -5.365 10.194 1.00 96.75 103 ASP A CA 1
ATOM 802 C C . ASP A 1 103 ? -8.827 -5.120 8.710 1.00 96.75 103 ASP A C 1
ATOM 804 O O . ASP A 1 103 ? -9.286 -6.026 8.010 1.00 96.75 103 ASP A O 1
ATOM 808 N N . ILE A 1 104 ? -8.568 -3.909 8.205 1.00 96.38 104 ILE A N 1
ATOM 809 C CA . ILE A 1 104 ? -8.759 -3.565 6.788 1.00 96.38 104 ILE A CA 1
ATOM 810 C C . ILE A 1 104 ? -7.705 -4.274 5.923 1.00 96.38 104 ILE A C 1
ATOM 812 O O . ILE A 1 104 ? -8.037 -4.860 4.892 1.00 96.38 104 ILE A O 1
ATOM 816 N N . ILE A 1 105 ? -6.437 -4.259 6.343 1.00 96.50 105 ILE A N 1
ATOM 817 C CA . ILE A 1 105 ? -5.320 -4.898 5.625 1.00 96.50 105 ILE A CA 1
ATOM 818 C C . ILE A 1 105 ? -5.507 -6.426 5.531 1.00 96.50 105 ILE A C 1
ATOM 820 O O . ILE A 1 105 ? -5.235 -7.035 4.487 1.00 96.50 105 ILE A O 1
ATOM 824 N N . GLN A 1 106 ? -6.019 -7.065 6.583 1.00 95.81 106 GLN A N 1
ATOM 825 C CA . GLN A 1 106 ? -6.292 -8.505 6.591 1.00 95.81 106 GLN A CA 1
ATOM 826 C C . GLN A 1 106 ? -7.474 -8.903 5.699 1.00 95.81 106 GLN A C 1
ATOM 828 O O . GLN A 1 106 ? -7.488 -10.014 5.179 1.00 95.81 106 GLN A O 1
ATOM 833 N N . GLN A 1 107 ? -8.418 -7.998 5.437 1.00 94.81 107 GLN A N 1
ATOM 834 C CA . GLN A 1 107 ? -9.553 -8.254 4.540 1.00 94.81 107 GLN A CA 1
ATOM 835 C C . GLN A 1 107 ? -9.218 -8.142 3.046 1.00 94.81 107 GLN A C 1
ATOM 837 O O . GLN A 1 107 ? -10.028 -8.539 2.212 1.00 94.81 107 GLN A O 1
ATOM 842 N N . TYR A 1 108 ? -8.054 -7.596 2.685 1.00 92.88 108 TYR A N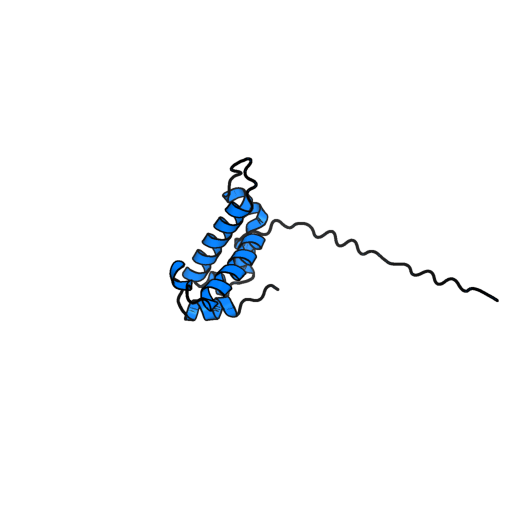 1
ATOM 843 C CA . TYR A 1 108 ? -7.633 -7.483 1.285 1.00 92.88 108 TYR A CA 1
ATOM 844 C C . TYR A 1 108 ? -7.593 -8.853 0.567 1.00 92.88 108 TYR A C 1
ATOM 846 O O . TYR A 1 108 ? -7.194 -9.870 1.119 1.00 92.88 108 TYR A O 1
ATOM 854 N N . GLU A 1 109 ? -7.956 -8.924 -0.706 1.00 89.12 109 GLU A N 1
ATOM 855 C CA . GLU A 1 109 ? -7.744 -10.136 -1.503 1.00 89.12 109 GLU A CA 1
ATOM 856 C C . GLU A 1 109 ? -7.229 -9.720 -2.876 1.00 89.12 109 GLU A C 1
ATOM 858 O O . GLU A 1 109 ? -7.807 -8.844 -3.532 1.00 89.12 109 GLU A O 1
ATOM 863 N N . GLU A 1 110 ? -6.116 -10.324 -3.308 1.00 82.06 110 GLU A N 1
ATOM 864 C CA . GLU A 1 110 ? -5.617 -10.116 -4.663 1.00 82.06 110 GLU A CA 1
ATOM 865 C C . GLU A 1 110 ? -6.590 -10.782 -5.644 1.00 82.06 110 GLU A C 1
ATOM 867 O O . GLU A 1 110 ? -6.566 -11.992 -5.857 1.00 82.06 110 GLU A O 1
ATOM 872 N N . ASN A 1 111 ? -7.485 -9.969 -6.200 1.00 60.16 111 ASN A N 1
ATOM 873 C CA . ASN A 1 111 ? -8.419 -10.365 -7.253 1.00 60.16 111 ASN A CA 1
ATOM 874 C C . ASN A 1 111 ? -7.785 -10.308 -8.643 1.00 60.16 111 ASN A C 1
ATOM 876 O O . ASN A 1 111 ? -7.010 -9.350 -8.890 1.00 60.16 111 ASN A O 1
#

pLDDT: mean 83.2, std 18.21, range [41.12, 97.81]

Radius of gyration: 20.4 Å; chains: 1; bounding box: 36×63×53 Å

Sequence (111 aa):
MKRVTLILLAVAISASASASNRSLDDFFKKNPELQKNTAIRAAIISQAEEAAIEDESVTAPKNIKRRVWDNGYAYAVSAMMDLRIFCEDNIFDMYLLTIEDCDIIQQYEEN

Organism: Morganella morganii (NCBI:txid582)

Secondary structure (DSSP, 8-state):
-----------------------HHHHHHH-HHHHH-HHHHHHHHHHHHHHHHHT--TT----HHHHHHHHHHHHHHHHHHHHHHHHHTT-GGGGT--HHHHHHHHH----